Protein AF-A0A8H4AYE0-F1 (afdb_monomer_lite)

Organism: Gigaspora margarita (NCBI:txid4874)

Radius of gyration: 11.64 Å; chains: 1; bounding box: 25×24×33 Å

InterPro domains:
  IPR006597 Sel1-like repeat [PF08238] (5-39)
  IPR006597 Sel1-like repeat [PF08238] (43-74)
  IPR006597 Sel1-like repeat [SM00671] (4-39)
  IPR006597 Sel1-like repeat [SM00671] (40-75)
  IPR011990 Tetratricopeptide-like helical domain superfamily [G3DSA:1.25.40.10] (1-76)
  IPR052945 Mitotic Progression Regulator [PTHR43628] (3-75)

Structure (mmCIF, N/CA/C/O backbone):
data_AF-A0A8H4AYE0-F1
#
_entry.id   AF-A0A8H4AYE0-F1
#
loop_
_atom_site.group_PDB
_atom_site.id
_atom_site.type_symbol
_atom_site.label_atom_id
_atom_site.label_alt_id
_atom_site.label_comp_id
_atom_site.label_asym_id
_atom_site.label_entity_id
_atom_site.label_seq_id
_atom_site.pdbx_PDB_ins_code
_atom_site.Cartn_x
_atom_site.Cartn_y
_atom_site.Cartn_z
_atom_site.occupancy
_atom_site.B_iso_or_equiv
_atom_site.auth_seq_id
_atom_site.auth_comp_id
_atom_site.auth_asym_id
_atom_site.auth_atom_id
_atom_site.pdbx_PDB_model_num
ATOM 1 N N . MET A 1 1 ? 15.362 -10.080 -3.741 1.00 49.88 1 MET A N 1
ATOM 2 C CA . MET A 1 1 ? 14.076 -10.447 -4.379 1.00 49.88 1 MET A CA 1
ATOM 3 C C . MET A 1 1 ? 13.067 -11.103 -3.425 1.00 49.88 1 MET A C 1
ATOM 5 O O . MET A 1 1 ? 11.891 -11.054 -3.738 1.00 49.88 1 MET A O 1
ATOM 9 N N . GLY A 1 2 ? 13.457 -11.666 -2.267 1.00 57.81 2 GLY A N 1
ATOM 10 C CA . GLY A 1 2 ? 12.509 -12.335 -1.350 1.00 57.81 2 GLY A CA 1
ATOM 11 C C . GLY A 1 2 ? 11.771 -11.456 -0.324 1.00 57.81 2 GLY A C 1
ATOM 12 O O . GLY A 1 2 ? 10.847 -11.948 0.309 1.00 57.81 2 GLY A O 1
ATOM 13 N N . ASP A 1 3 ? 12.151 -10.186 -0.143 1.00 76.56 3 ASP A N 1
ATOM 14 C CA . ASP A 1 3 ? 11.646 -9.365 0.975 1.00 76.56 3 ASP A CA 1
ATOM 15 C C . ASP A 1 3 ? 10.311 -8.663 0.647 1.00 76.56 3 ASP A C 1
ATOM 17 O O . ASP A 1 3 ? 9.346 -8.738 1.402 1.00 76.56 3 ASP A O 1
ATOM 21 N N . ALA A 1 4 ? 10.188 -8.070 -0.545 1.00 80.44 4 ALA A N 1
ATOM 22 C CA . ALA A 1 4 ? 9.030 -7.240 -0.882 1.00 80.44 4 ALA A CA 1
ATOM 23 C C . ALA A 1 4 ? 7.705 -8.025 -0.993 1.00 80.44 4 ALA A C 1
ATOM 25 O O . ALA A 1 4 ? 6.678 -7.587 -0.481 1.00 80.44 4 ALA A O 1
ATOM 26 N N . ALA A 1 5 ? 7.722 -9.230 -1.575 1.00 79.75 5 ALA A N 1
ATOM 27 C CA . ALA A 1 5 ? 6.524 -10.074 -1.644 1.00 79.75 5 ALA A CA 1
ATOM 28 C C . ALA A 1 5 ? 6.057 -10.538 -0.250 1.00 79.75 5 ALA A C 1
ATOM 30 O O . ALA A 1 5 ? 4.857 -10.593 0.020 1.00 79.75 5 ALA A O 1
ATOM 31 N N . ALA A 1 6 ? 6.997 -10.824 0.657 1.00 84.19 6 ALA A N 1
ATOM 32 C CA . ALA A 1 6 ? 6.684 -11.171 2.041 1.00 84.19 6 ALA A CA 1
ATOM 33 C C . ALA A 1 6 ? 6.107 -9.967 2.809 1.00 84.19 6 ALA A C 1
ATOM 35 O O . ALA A 1 6 ? 5.147 -10.118 3.565 1.00 84.19 6 ALA A O 1
ATOM 36 N N . ILE A 1 7 ? 6.636 -8.764 2.562 1.00 85.88 7 ILE A N 1
ATOM 37 C CA . ILE A 1 7 ? 6.126 -7.501 3.110 1.00 85.88 7 ILE A CA 1
ATOM 38 C C . ILE A 1 7 ? 4.688 -7.238 2.637 1.00 85.88 7 ILE A C 1
ATOM 40 O O . ILE A 1 7 ? 3.839 -6.914 3.467 1.00 85.88 7 ILE A O 1
ATOM 44 N N . SER A 1 8 ? 4.370 -7.452 1.354 1.00 86.00 8 SER A N 1
ATOM 45 C CA . SER A 1 8 ? 2.980 -7.374 0.870 1.00 86.00 8 SER A CA 1
ATOM 46 C C . SER A 1 8 ? 2.074 -8.397 1.569 1.00 86.00 8 SER A C 1
ATOM 48 O O . SER A 1 8 ? 0.945 -8.079 1.932 1.00 86.00 8 SER A O 1
ATOM 50 N N . GLY A 1 9 ? 2.576 -9.608 1.833 1.00 88.69 9 GLY A N 1
ATOM 51 C CA . GLY A 1 9 ? 1.850 -10.626 2.599 1.00 88.69 9 GLY A CA 1
ATOM 52 C C . GLY A 1 9 ? 1.504 -10.186 4.027 1.00 88.69 9 GLY A C 1
ATOM 53 O O . GLY A 1 9 ? 0.396 -10.441 4.495 1.00 88.69 9 GLY A O 1
ATOM 54 N N . LEU A 1 10 ? 2.401 -9.462 4.705 1.00 91.50 10 LEU A N 1
ATOM 55 C CA . LEU A 1 10 ? 2.105 -8.872 6.017 1.00 91.50 10 LEU A CA 1
ATOM 56 C C . LEU A 1 10 ? 0.996 -7.820 5.926 1.00 91.50 10 LEU A C 1
ATOM 58 O O . LEU A 1 10 ? 0.089 -7.824 6.760 1.00 91.50 10 LEU A O 1
ATOM 62 N N . GLY A 1 11 ? 1.030 -6.973 4.894 1.00 93.69 11 GLY A N 1
ATOM 63 C CA . GLY A 1 11 ? -0.046 -6.020 4.624 1.00 93.69 11 GLY A CA 1
ATOM 64 C C . GLY A 1 11 ? -1.399 -6.716 4.457 1.00 93.69 11 GLY A C 1
ATOM 65 O O . GLY A 1 11 ? -2.387 -6.320 5.077 1.00 93.69 11 GLY A O 1
ATOM 66 N N . PHE A 1 12 ? -1.422 -7.835 3.729 1.00 93.94 12 PHE A N 1
ATOM 67 C CA . PHE A 1 12 ? -2.625 -8.645 3.537 1.00 93.94 12 PHE A CA 1
ATOM 68 C C . PHE A 1 12 ? -3.157 -9.250 4.841 1.00 93.94 12 PHE A C 1
ATOM 70 O O . PHE A 1 12 ? -4.373 -9.254 5.069 1.00 93.94 12 PHE A O 1
ATOM 77 N N . CYS A 1 13 ? -2.269 -9.718 5.720 1.00 95.56 13 CYS A N 1
ATOM 78 C CA . CYS A 1 13 ? -2.657 -10.217 7.036 1.00 95.56 13 CYS A CA 1
ATOM 79 C C . CYS A 1 13 ? -3.309 -9.122 7.887 1.00 95.56 13 CYS A C 1
ATOM 81 O O . CYS A 1 13 ? -4.365 -9.374 8.461 1.00 95.56 13 CYS A O 1
ATOM 83 N N . TYR A 1 14 ? -2.752 -7.907 7.917 1.00 96.69 14 TYR A N 1
ATOM 84 C CA . TYR A 1 14 ? -3.358 -6.775 8.630 1.00 96.69 14 TYR A CA 1
ATOM 85 C C . TYR A 1 14 ? -4.674 -6.312 7.995 1.00 96.69 14 TYR A C 1
ATOM 87 O O . TYR A 1 14 ? -5.623 -6.007 8.712 1.00 96.69 14 TYR A O 1
ATOM 95 N N . GLN A 1 15 ? -4.791 -6.333 6.667 1.00 94.88 15 GLN A N 1
ATOM 96 C CA . GLN A 1 15 ? -6.033 -5.976 5.977 1.00 94.88 15 GLN A CA 1
ATOM 97 C C . GLN A 1 15 ? -7.186 -6.935 6.321 1.00 94.88 15 GLN A C 1
ATOM 99 O O . GLN A 1 15 ? -8.335 -6.502 6.449 1.00 94.88 15 GLN A O 1
ATOM 104 N N . ASN A 1 16 ? -6.893 -8.232 6.451 1.00 94.06 16 ASN A N 1
ATOM 105 C CA . ASN A 1 16 ? -7.900 -9.280 6.648 1.00 94.06 16 ASN A CA 1
ATOM 106 C C . ASN A 1 16 ? -8.002 -9.788 8.095 1.00 94.06 16 ASN A C 1
ATOM 108 O O . ASN A 1 16 ? -8.923 -10.539 8.402 1.00 94.06 16 ASN A O 1
ATOM 112 N N . GLY A 1 17 ? -7.094 -9.382 8.982 1.00 94.50 17 GLY A N 1
ATOM 113 C CA . GLY A 1 17 ? -7.023 -9.879 10.357 1.00 94.50 17 GLY A CA 1
ATOM 114 C C . GLY A 1 17 ? -6.562 -11.340 10.461 1.00 94.50 17 GLY A C 1
ATOM 115 O O . GLY A 1 17 ? -7.074 -12.103 11.278 1.00 94.50 17 GLY A O 1
AT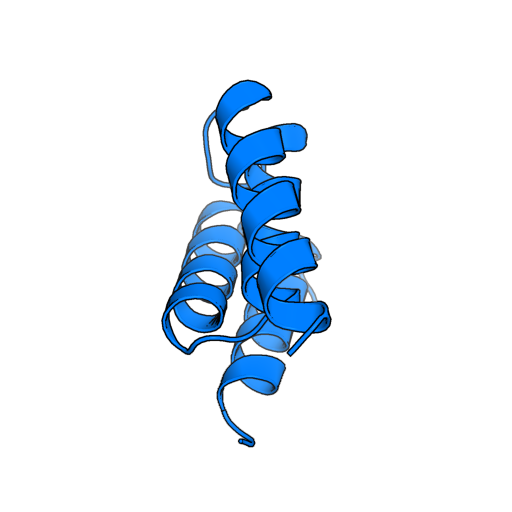OM 116 N N . ILE A 1 18 ? -5.635 -11.776 9.600 1.00 94.81 18 ILE A N 1
ATOM 117 C CA . ILE A 1 18 ? -5.140 -13.163 9.591 1.00 94.81 18 ILE A CA 1
ATOM 118 C C . ILE A 1 18 ? -3.982 -13.287 10.579 1.00 94.81 18 ILE A C 1
ATOM 120 O O . ILE A 1 18 ? -2.875 -12.825 10.313 1.00 94.81 18 ILE A O 1
ATOM 124 N N . GLY A 1 19 ? -4.239 -13.907 11.732 1.00 93.50 19 GLY A N 1
ATOM 125 C CA . GLY A 1 19 ? -3.235 -14.088 12.790 1.00 93.50 19 GLY A CA 1
ATOM 126 C C . GLY A 1 19 ? -2.829 -12.797 13.516 1.00 93.50 19 GLY A C 1
ATOM 127 O O . GLY A 1 19 ? -2.013 -12.850 14.431 1.00 93.50 19 GLY A O 1
ATOM 128 N N . VAL A 1 20 ? -3.409 -11.657 13.133 1.00 94.56 20 VAL A N 1
ATOM 129 C CA . VAL A 1 20 ? -3.246 -10.329 13.740 1.00 94.56 20 VAL A CA 1
ATOM 130 C C . VAL A 1 20 ? -4.602 -9.627 13.791 1.00 94.56 20 VAL A C 1
ATOM 132 O O . VAL A 1 20 ? -5.524 -10.007 13.072 1.00 94.56 20 VAL A O 1
ATOM 135 N N . GLU A 1 21 ? -4.738 -8.600 14.626 1.00 95.38 21 GLU A N 1
ATOM 136 C CA . GLU A 1 21 ? -5.920 -7.737 14.587 1.00 95.38 21 GLU A CA 1
ATOM 137 C C . GLU A 1 21 ? -5.983 -6.981 13.254 1.00 95.38 21 GLU A C 1
ATOM 139 O O . GLU A 1 21 ? -4.957 -6.564 12.708 1.00 95.38 21 GLU A O 1
ATOM 144 N N . LYS A 1 22 ? -7.197 -6.830 12.717 1.00 95.31 22 LYS A N 1
ATOM 145 C CA . LYS A 1 22 ? -7.415 -6.109 11.468 1.00 95.31 22 LYS A CA 1
ATOM 146 C C . LYS A 1 22 ? -7.050 -4.635 11.646 1.00 95.31 22 LYS A C 1
ATOM 148 O O . LYS A 1 22 ? -7.664 -3.939 12.446 1.00 95.31 22 LYS A O 1
ATOM 153 N N . ASP A 1 23 ? -6.110 -4.161 10.841 1.00 97.19 23 ASP A N 1
ATOM 154 C CA . ASP A 1 23 ? -5.586 -2.799 10.893 1.00 97.19 23 ASP A CA 1
ATOM 155 C C . ASP A 1 23 ? -5.296 -2.310 9.469 1.00 97.19 23 ASP A C 1
ATOM 157 O O . ASP A 1 23 ? -4.319 -2.700 8.827 1.00 97.19 23 ASP A O 1
ATOM 161 N N . GLY A 1 24 ? -6.184 -1.461 8.949 1.00 95.38 24 GLY A N 1
ATOM 162 C CA . GLY A 1 24 ? -6.034 -0.913 7.604 1.00 95.38 24 GLY A CA 1
ATOM 163 C C . GLY A 1 24 ? -4.810 -0.008 7.471 1.00 95.38 24 GLY A C 1
ATOM 164 O O . GLY A 1 24 ? -4.174 -0.014 6.421 1.00 95.38 24 GLY A O 1
ATOM 165 N N . GLN A 1 25 ? -4.461 0.741 8.522 1.00 96.69 25 GLN A N 1
ATOM 166 C CA . GLN A 1 25 ? -3.341 1.681 8.493 1.00 96.69 25 GLN A CA 1
ATOM 167 C C . GLN A 1 25 ? -2.016 0.925 8.406 1.00 96.69 25 GLN A C 1
ATOM 169 O O . GLN A 1 25 ? -1.202 1.208 7.528 1.00 96.69 25 GLN A O 1
ATOM 174 N N . LYS A 1 26 ? -1.837 -0.114 9.228 1.00 95.88 26 LYS A N 1
ATOM 175 C CA . LYS A 1 26 ? -0.670 -0.997 9.100 1.00 95.88 26 LYS A CA 1
ATOM 176 C C . LYS A 1 26 ? -0.636 -1.704 7.755 1.00 95.88 26 L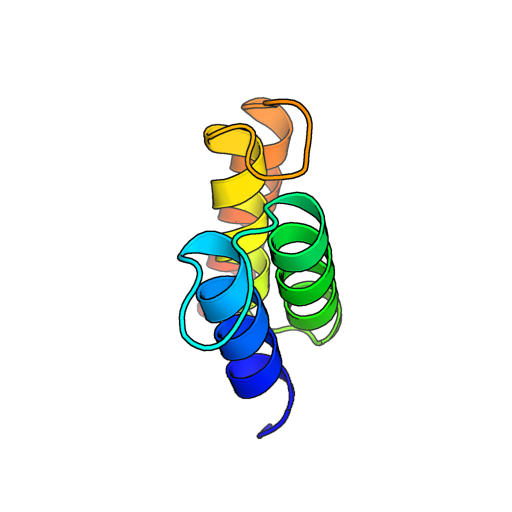YS A C 1
ATOM 178 O O . LYS A 1 26 ? 0.434 -1.804 7.162 1.00 95.88 26 LYS A O 1
ATOM 183 N N . ALA A 1 27 ? -1.780 -2.176 7.252 1.00 96.69 27 ALA A N 1
ATOM 184 C CA . ALA A 1 27 ? -1.834 -2.793 5.929 1.00 96.69 27 ALA A CA 1
ATOM 185 C C . ALA A 1 27 ? -1.269 -1.855 4.850 1.00 96.69 27 ALA A C 1
ATOM 187 O O . ALA A 1 27 ? -0.377 -2.250 4.098 1.00 96.69 27 ALA A O 1
ATOM 188 N N . PHE A 1 28 ? -1.720 -0.598 4.850 1.00 97.19 28 PHE A N 1
ATOM 189 C CA . PHE A 1 28 ? -1.230 0.444 3.954 1.00 97.19 28 PHE A CA 1
ATOM 190 C C . PHE A 1 28 ? 0.280 0.687 4.099 1.00 97.19 28 PHE A C 1
ATOM 192 O O . PHE A 1 28 ? 0.992 0.710 3.097 1.00 97.19 28 PHE A O 1
ATOM 199 N N . GLU A 1 29 ? 0.799 0.792 5.325 1.00 96.69 29 GLU A N 1
ATOM 200 C CA . GLU A 1 29 ? 2.235 0.987 5.579 1.00 96.69 29 GLU A CA 1
ATOM 201 C C . GLU A 1 29 ? 3.098 -0.148 5.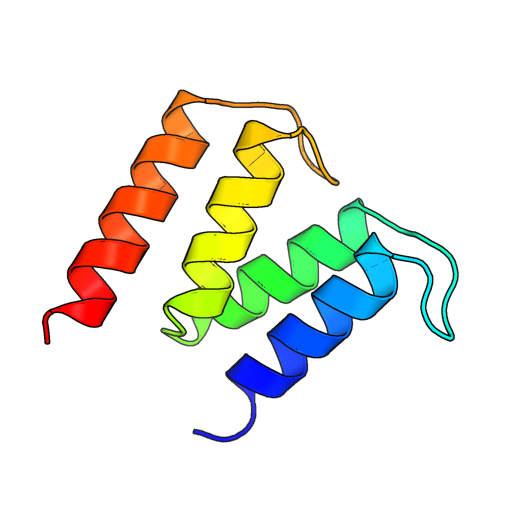003 1.00 96.69 29 GLU A C 1
ATOM 203 O O . GLU A 1 29 ? 4.137 0.106 4.385 1.00 96.69 29 GLU A O 1
ATOM 208 N N . TYR A 1 30 ? 2.670 -1.405 5.160 1.00 96.06 30 TYR A N 1
ATOM 209 C CA . TYR A 1 30 ? 3.381 -2.550 4.586 1.00 96.06 30 TYR A CA 1
ATOM 210 C C . TYR A 1 30 ? 3.312 -2.558 3.055 1.00 96.06 30 TYR A C 1
ATOM 212 O O . TYR A 1 30 ? 4.338 -2.772 2.406 1.00 96.06 30 TYR A O 1
ATOM 220 N N . TYR A 1 31 ? 2.154 -2.268 2.457 1.00 96.19 31 TYR A N 1
ATOM 221 C CA . TYR A 1 31 ? 2.045 -2.157 0.999 1.00 96.19 31 TYR A CA 1
ATOM 222 C C . TYR A 1 31 ? 2.925 -1.038 0.440 1.00 96.19 31 TYR A C 1
ATOM 224 O O . TYR A 1 31 ? 3.662 -1.272 -0.517 1.00 96.19 31 TYR A O 1
ATOM 232 N N . GLN A 1 32 ? 2.953 0.129 1.089 1.00 95.56 32 GLN A N 1
ATOM 233 C CA . GLN A 1 32 ? 3.822 1.239 0.699 1.00 95.56 32 GLN A CA 1
ATOM 234 C C . GLN A 1 32 ? 5.302 0.864 0.816 1.00 95.56 32 GLN A C 1
ATOM 236 O O . GLN A 1 32 ? 6.098 1.171 -0.070 1.00 95.56 32 GLN A O 1
ATOM 241 N N . LYS A 1 33 ? 5.685 0.153 1.882 1.00 94.81 33 LYS A N 1
ATOM 242 C CA . LYS A 1 33 ? 7.054 -0.348 2.038 1.00 94.81 33 LYS A CA 1
ATOM 243 C C . LYS A 1 33 ? 7.437 -1.308 0.908 1.00 94.81 33 LYS A C 1
ATOM 245 O O . LYS A 1 33 ? 8.562 -1.234 0.423 1.00 94.81 33 LYS A O 1
ATOM 250 N N . SER A 1 34 ? 6.521 -2.178 0.486 1.00 92.56 34 SER A N 1
ATOM 251 C CA . SER A 1 34 ? 6.732 -3.087 -0.644 1.00 92.56 34 SER A CA 1
ATOM 252 C C . SER A 1 34 ? 6.858 -2.333 -1.974 1.00 92.56 34 SER A C 1
ATOM 254 O O . SER A 1 34 ? 7.806 -2.574 -2.723 1.00 92.56 34 SER A O 1
ATOM 256 N N . ALA A 1 35 ? 5.982 -1.354 -2.224 1.00 92.88 35 ALA A N 1
ATOM 257 C CA . ALA A 1 35 ? 6.052 -0.471 -3.392 1.00 92.88 35 ALA A CA 1
ATOM 258 C C . ALA A 1 35 ? 7.413 0.246 -3.478 1.00 92.88 35 ALA A C 1
ATOM 260 O O . ALA A 1 35 ? 8.085 0.200 -4.505 1.00 92.88 35 ALA A O 1
ATOM 261 N N . ASN A 1 36 ? 7.895 0.793 -2.355 1.00 91.69 36 ASN A N 1
ATOM 262 C CA . ASN A 1 36 ? 9.194 1.473 -2.266 1.00 91.69 36 ASN A CA 1
ATOM 263 C C . ASN A 1 36 ? 10.399 0.548 -2.528 1.00 91.69 36 ASN A C 1
ATOM 265 O O . ASN A 1 36 ? 11.499 1.029 -2.791 1.00 91.69 36 ASN A O 1
ATOM 269 N N . MET A 1 37 ? 10.218 -0.774 -2.453 1.00 90.56 37 MET A N 1
ATOM 270 C CA . MET A 1 37 ? 11.232 -1.764 -2.837 1.00 90.56 37 MET A CA 1
ATOM 271 C C . MET A 1 37 ? 11.178 -2.127 -4.332 1.00 90.56 37 MET A C 1
ATOM 273 O O . MET A 1 37 ? 11.849 -3.073 -4.749 1.00 90.56 37 MET A O 1
ATOM 277 N N . GLY A 1 38 ? 10.386 -1.408 -5.132 1.00 88.31 38 GLY A N 1
ATOM 278 C CA . GLY A 1 38 ? 10.205 -1.659 -6.562 1.00 88.31 38 GLY A CA 1
ATOM 279 C C . GLY A 1 38 ? 9.350 -2.891 -6.854 1.00 88.31 38 GLY A C 1
ATOM 280 O O . GLY A 1 38 ? 9.536 -3.547 -7.876 1.00 88.31 38 GLY A O 1
ATOM 281 N N . ASN A 1 39 ? 8.459 -3.272 -5.935 1.00 89.12 39 ASN A N 1
ATOM 282 C CA . ASN A 1 39 ? 7.574 -4.411 -6.133 1.00 89.12 39 ASN A CA 1
ATOM 283 C C . ASN A 1 39 ? 6.244 -3.961 -6.739 1.00 89.12 39 ASN A C 1
ATOM 285 O O . ASN A 1 39 ? 5.442 -3.317 -6.067 1.00 89.12 39 ASN A O 1
ATOM 289 N N . SER A 1 40 ? 5.993 -4.373 -7.982 1.00 91.44 40 SER A N 1
ATOM 290 C CA . SER A 1 40 ? 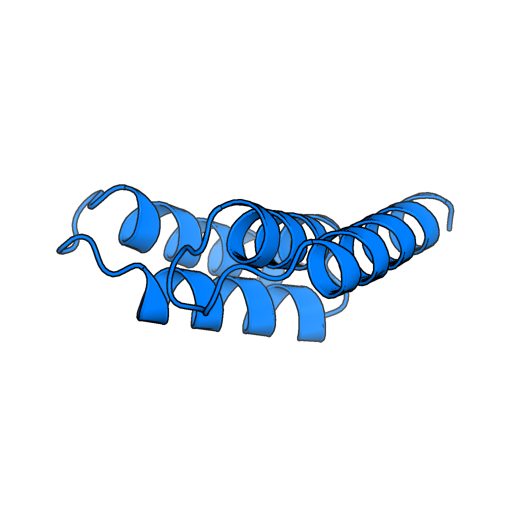4.775 -4.025 -8.721 1.00 91.44 40 SER A CA 1
ATOM 291 C C . SER A 1 40 ? 3.488 -4.433 -7.997 1.00 91.44 40 SER A C 1
ATOM 293 O O . SER A 1 40 ? 2.504 -3.695 -8.046 1.00 91.44 40 SER A O 1
ATOM 295 N N . GLU A 1 41 ? 3.492 -5.560 -7.277 1.00 90.62 41 GLU A N 1
ATOM 296 C CA . GLU A 1 41 ? 2.346 -6.013 -6.480 1.00 90.62 41 GLU A CA 1
ATOM 297 C C . GLU A 1 41 ? 2.108 -5.114 -5.257 1.00 90.62 41 GLU A C 1
ATOM 299 O O . GLU A 1 41 ? 0.969 -4.751 -4.975 1.00 90.62 41 GLU A O 1
ATOM 304 N N . GLY A 1 42 ? 3.170 -4.693 -4.565 1.00 93.81 42 GLY A N 1
ATOM 305 C CA . GLY A 1 42 ? 3.104 -3.687 -3.504 1.00 93.81 42 GLY A CA 1
ATOM 306 C C . GLY A 1 42 ? 2.512 -2.370 -4.004 1.00 93.81 42 GLY A C 1
ATOM 307 O O . GLY A 1 42 ? 1.555 -1.868 -3.417 1.00 93.81 42 GLY A O 1
ATOM 308 N N . THR A 1 43 ? 3.008 -1.864 -5.137 1.00 95.25 43 THR A N 1
ATOM 309 C CA . THR A 1 43 ? 2.495 -0.648 -5.791 1.00 95.25 43 THR A CA 1
ATOM 310 C C . THR A 1 43 ? 1.014 -0.790 -6.158 1.00 95.25 43 THR A C 1
ATOM 312 O O . THR A 1 43 ? 0.210 0.097 -5.868 1.00 95.25 43 THR A O 1
ATOM 315 N N . ARG A 1 44 ? 0.605 -1.949 -6.695 1.00 95.38 44 ARG A N 1
ATOM 316 C CA . ARG A 1 44 ? -0.805 -2.253 -6.987 1.00 95.38 44 ARG A CA 1
ATOM 317 C C . ARG A 1 44 ? -1.674 -2.215 -5.729 1.00 95.38 44 ARG A C 1
ATOM 319 O O . ARG A 1 44 ? -2.775 -1.669 -5.761 1.00 95.38 44 ARG A O 1
ATOM 326 N N . MET A 1 45 ? -1.200 -2.793 -4.625 1.00 96.62 45 MET A N 1
ATOM 327 C CA . MET A 1 45 ? -1.943 -2.807 -3.361 1.00 96.62 45 MET A CA 1
ATOM 328 C C . MET A 1 45 ? -2.077 -1.410 -2.739 1.00 96.62 45 MET A C 1
ATOM 330 O O . MET A 1 45 ? -3.110 -1.115 -2.143 1.00 96.62 45 MET A O 1
ATOM 334 N N . VAL A 1 46 ? -1.101 -0.516 -2.934 1.00 97.31 46 VAL A N 1
ATOM 335 C CA . VAL A 1 46 ? -1.232 0.900 -2.541 1.00 97.31 46 VAL A CA 1
ATOM 336 C C . VAL A 1 46 ? -2.351 1.584 -3.330 1.00 97.31 46 VAL A C 1
ATOM 338 O O . VAL A 1 46 ? -3.214 2.230 -2.730 1.00 97.31 46 VAL A O 1
ATOM 341 N N . GLY A 1 47 ? -2.407 1.378 -4.651 1.00 97.56 47 GLY A N 1
ATOM 342 C CA . GLY A 1 47 ? -3.516 1.869 -5.476 1.00 97.56 47 GLY A CA 1
ATOM 343 C C . GLY A 1 47 ? -4.874 1.337 -5.001 1.00 97.56 47 GLY A C 1
ATOM 344 O O . GLY A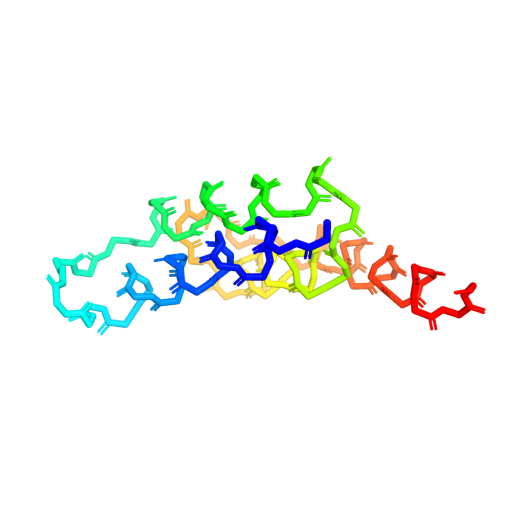 1 47 ? -5.835 2.094 -4.853 1.00 97.56 47 GLY A O 1
ATOM 345 N N . PHE A 1 48 ? -4.932 0.053 -4.642 1.00 97.25 48 PHE A N 1
ATOM 346 C CA . PHE A 1 48 ? -6.128 -0.573 -4.077 1.00 97.25 48 PHE A CA 1
ATOM 347 C C . PHE A 1 48 ? -6.560 0.047 -2.740 1.00 97.25 48 PHE A C 1
ATOM 349 O O . PHE A 1 48 ? -7.760 0.253 -2.519 1.00 97.25 48 PHE A O 1
ATOM 356 N N . CYS A 1 49 ? -5.611 0.385 -1.864 1.00 97.88 49 CYS A N 1
ATOM 357 C CA . CYS A 1 49 ? -5.890 1.086 -0.613 1.00 97.88 49 CYS A CA 1
ATOM 358 C C . CYS A 1 49 ? -6.508 2.466 -0.850 1.00 97.88 49 CYS A C 1
ATOM 360 O O . CYS A 1 49 ? -7.529 2.769 -0.234 1.00 97.88 49 CYS A O 1
ATOM 362 N N . TYR A 1 50 ? -5.953 3.264 -1.765 1.00 98.44 50 TYR A N 1
ATOM 363 C CA . TYR A 1 50 ? -6.510 4.571 -2.123 1.00 98.44 50 TYR A CA 1
ATOM 364 C C . TYR A 1 50 ? -7.889 4.465 -2.778 1.00 98.44 50 TYR A C 1
ATOM 366 O O . TYR A 1 50 ? -8.769 5.268 -2.483 1.00 98.44 50 TYR A O 1
ATOM 374 N N . GLN A 1 51 ? -8.132 3.444 -3.600 1.00 98.00 51 GLN A N 1
ATOM 375 C CA . GLN A 1 51 ? -9.442 3.227 -4.217 1.00 98.00 51 GLN A CA 1
ATOM 376 C C . GLN A 1 51 ? -10.533 2.890 -3.186 1.00 98.00 51 GLN A C 1
ATOM 378 O O . GLN A 1 51 ? -11.685 3.296 -3.347 1.00 98.00 51 GLN A O 1
ATOM 383 N N . ASN A 1 52 ? -10.193 2.130 -2.141 1.00 96.62 52 ASN A N 1
ATOM 384 C CA . ASN A 1 52 ? -11.161 1.601 -1.171 1.00 96.62 52 ASN A CA 1
ATOM 385 C C . ASN A 1 52 ? -11.137 2.314 0.190 1.00 96.62 52 ASN A C 1
ATOM 387 O O . ASN A 1 52 ? -11.955 1.996 1.050 1.00 96.62 52 ASN A O 1
ATOM 391 N N . GLY A 1 53 ? -10.218 3.258 0.402 1.00 96.62 53 GLY A N 1
ATOM 392 C CA . GLY A 1 53 ? -10.030 3.933 1.686 1.00 96.62 53 GLY A CA 1
ATOM 393 C C . GLY A 1 53 ? -9.510 3.006 2.795 1.00 96.62 53 GLY A C 1
ATOM 394 O O . GLY A 1 53 ? -9.963 3.078 3.937 1.00 96.62 53 GLY A O 1
ATOM 395 N N . ILE A 1 54 ? -8.607 2.073 2.472 1.00 95.94 54 ILE A N 1
ATOM 396 C CA . ILE A 1 54 ? -8.060 1.114 3.449 1.00 95.94 54 ILE A CA 1
ATOM 397 C C . ILE A 1 54 ? -6.823 1.720 4.104 1.00 95.94 54 ILE A C 1
ATOM 399 O O . ILE A 1 54 ? -5.758 1.762 3.493 1.00 95.94 54 ILE A O 1
ATOM 403 N N . GLY A 1 55 ? -6.968 2.177 5.350 1.00 94.75 55 GLY A N 1
ATOM 404 C CA . GLY A 1 55 ? -5.862 2.764 6.121 1.00 94.75 55 GLY A CA 1
ATOM 405 C C . GLY A 1 55 ? -5.424 4.154 5.677 1.00 94.75 55 GLY A C 1
ATOM 406 O O . GLY A 1 55 ? -4.527 4.733 6.280 1.00 94.75 55 GLY A O 1
ATOM 407 N N . VAL A 1 56 ? -6.062 4.682 4.638 1.00 97.38 56 VAL A N 1
ATOM 408 C CA . VAL A 1 56 ? -5.815 5.989 4.044 1.00 97.38 56 VAL A CA 1
ATOM 409 C C . VAL A 1 56 ? -7.147 6.561 3.572 1.00 97.38 56 VAL A C 1
ATOM 411 O O . VAL A 1 56 ? -8.100 5.814 3.341 1.00 97.38 56 VAL A O 1
ATOM 414 N N . GLU A 1 57 ? -7.238 7.883 3.449 1.00 97.69 57 GLU A N 1
ATOM 415 C CA . GLU A 1 57 ? -8.397 8.516 2.825 1.00 97.69 57 GLU A CA 1
ATOM 416 C C . GLU A 1 57 ? -8.544 8.045 1.373 1.00 97.69 57 GLU A C 1
ATOM 418 O O . GLU A 1 57 ? -7.556 7.889 0.649 1.00 97.69 57 GLU A O 1
ATOM 423 N N . LYS A 1 58 ? -9.790 7.792 0.964 1.00 97.75 58 LYS A N 1
ATOM 424 C CA . LYS A 1 58 ? -10.092 7.372 -0.399 1.00 97.75 58 LYS A CA 1
ATOM 425 C C . LYS A 1 58 ? -9.704 8.484 -1.380 1.00 97.75 58 LYS A C 1
ATOM 427 O O . LYS A 1 58 ? -10.189 9.603 -1.261 1.00 97.75 58 LYS A O 1
ATOM 432 N N . ASP A 1 59 ? -8.902 8.141 -2.381 1.00 98.25 59 ASP A N 1
ATOM 433 C CA . ASP A 1 59 ? -8.428 9.057 -3.418 1.00 98.25 59 ASP A CA 1
ATOM 434 C C . ASP A 1 59 ? -8.308 8.304 -4.752 1.00 98.25 59 ASP A C 1
ATOM 436 O O . ASP A 1 59 ? -7.377 7.533 -4.985 1.00 98.25 59 ASP A O 1
ATOM 440 N N . GLU A 1 60 ? -9.291 8.485 -5.634 1.00 96.56 60 GLU A N 1
ATOM 441 C CA . GLU A 1 60 ? -9.334 7.776 -6.919 1.00 96.56 60 GLU A CA 1
ATOM 442 C C . GLU A 1 60 ? -8.246 8.252 -7.889 1.00 96.56 60 GLU A C 1
ATOM 444 O O . GLU A 1 60 ? -7.787 7.464 -8.718 1.00 96.56 60 GLU A O 1
ATOM 449 N N . GLN A 1 61 ? -7.796 9.506 -7.764 1.00 97.62 61 GLN A N 1
ATOM 450 C CA . GLN A 1 61 ? -6.721 10.032 -8.597 1.00 97.62 61 GLN A CA 1
ATOM 451 C C . GLN A 1 61 ? -5.397 9.363 -8.222 1.00 97.62 61 GLN A C 1
ATOM 453 O O . GLN A 1 61 ? -4.721 8.815 -9.092 1.00 97.62 61 GLN A O 1
ATOM 458 N N . LYS A 1 62 ? -5.066 9.313 -6.927 1.00 97.00 62 LYS A N 1
ATOM 459 C CA . LYS A 1 62 ? -3.875 8.587 -6.467 1.00 97.00 62 LYS A CA 1
ATOM 460 C C . LYS A 1 62 ? -3.951 7.103 -6.785 1.00 97.00 62 LYS A C 1
ATOM 462 O O . LYS A 1 62 ? -2.951 6.518 -7.185 1.00 97.00 62 LYS A O 1
ATOM 467 N N . ALA A 1 63 ? -5.125 6.485 -6.645 1.00 97.88 63 ALA A N 1
ATOM 468 C CA . ALA A 1 63 ? -5.299 5.086 -7.020 1.00 97.88 63 ALA A CA 1
ATOM 469 C C . ALA A 1 63 ? -4.909 4.840 -8.486 1.00 97.88 63 ALA A C 1
ATOM 471 O O . ALA A 1 63 ? -4.163 3.905 -8.770 1.00 97.88 63 ALA A O 1
ATOM 472 N N . PHE A 1 64 ? -5.364 5.704 -9.400 1.00 97.12 64 PHE A N 1
ATOM 473 C CA . PHE A 1 64 ? -4.999 5.636 -10.813 1.00 97.12 64 PHE A CA 1
ATOM 474 C C . PHE A 1 64 ? -3.490 5.806 -11.038 1.00 97.12 64 PHE A C 1
ATOM 476 O O . PHE A 1 64 ? -2.900 5.006 -11.762 1.00 97.12 64 PHE A O 1
ATOM 483 N N . GLU A 1 65 ? -2.861 6.791 -10.391 1.00 97.31 65 GLU A N 1
ATOM 484 C CA . GLU A 1 65 ? -1.414 7.038 -10.492 1.00 97.31 65 GLU A CA 1
ATOM 485 C C . GLU A 1 65 ? -0.596 5.798 -10.085 1.00 97.31 65 GLU A C 1
ATOM 487 O O . GLU A 1 65 ? 0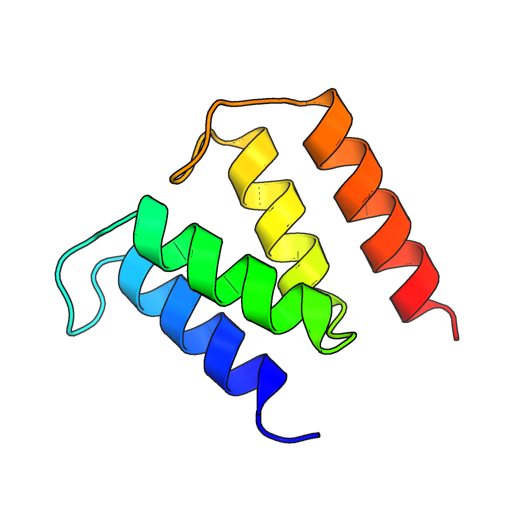.259 5.344 -10.846 1.00 97.31 65 GLU A O 1
ATOM 492 N N . TYR A 1 66 ? -0.923 5.176 -8.947 1.00 97.06 66 TYR A N 1
ATOM 493 C CA . TYR A 1 66 ? -0.250 3.957 -8.483 1.00 97.06 66 TYR A CA 1
ATOM 494 C C . TYR A 1 66 ? -0.526 2.732 -9.370 1.00 97.06 66 TYR A C 1
ATOM 496 O O . TYR A 1 66 ? 0.348 1.881 -9.546 1.00 97.06 66 TYR A O 1
ATOM 504 N N . TYR A 1 67 ? -1.724 2.611 -9.951 1.00 96.19 67 TYR A N 1
ATOM 505 C CA . TYR A 1 67 ? -2.002 1.536 -10.908 1.00 96.19 67 TYR A CA 1
ATOM 506 C C . TYR A 1 67 ? -1.225 1.703 -12.212 1.00 96.19 67 TYR A C 1
ATOM 508 O O . TYR A 1 67 ? -0.726 0.708 -12.738 1.00 96.19 67 TYR A O 1
ATOM 516 N N . GLN A 1 68 ? -1.092 2.934 -12.708 1.00 95.50 68 GLN A N 1
ATOM 517 C CA . GLN A 1 68 ? -0.278 3.223 -13.884 1.00 95.50 68 GLN A CA 1
ATOM 518 C C . GLN A 1 68 ? 1.193 2.886 -13.618 1.00 95.50 68 GLN A C 1
ATOM 520 O O . GLN A 1 68 ? 1.802 2.159 -14.397 1.00 95.50 68 GLN A O 1
ATOM 525 N N . GLU A 1 69 ? 1.732 3.314 -12.474 1.00 94.31 69 GLU A N 1
ATOM 526 C CA . GLU A 1 69 ? 3.104 2.996 -12.068 1.00 94.31 69 GLU A CA 1
ATOM 527 C C . GLU A 1 69 ? 3.336 1.477 -11.964 1.00 94.31 69 GLU A C 1
ATOM 529 O O . GLU A 1 69 ? 4.327 0.952 -12.470 1.00 94.31 69 GLU A O 1
ATOM 534 N N . SER A 1 70 ? 2.396 0.742 -11.357 1.00 92.88 70 SER A N 1
ATOM 535 C CA . SER A 1 70 ? 2.460 -0.722 -11.264 1.00 92.88 70 SER A CA 1
ATOM 536 C C . SER A 1 70 ? 2.468 -1.396 -12.644 1.00 92.88 70 SER A C 1
ATOM 538 O O . SER A 1 70 ? 3.221 -2.351 -12.856 1.00 92.88 70 SER A O 1
ATOM 540 N N . ALA A 1 71 ? 1.668 -0.893 -13.591 1.00 92.06 71 ALA A N 1
ATOM 541 C CA . ALA A 1 71 ? 1.636 -1.394 -14.962 1.00 92.06 71 ALA A CA 1
ATOM 542 C C . ALA A 1 71 ? 2.963 -1.140 -15.692 1.00 92.06 71 ALA A C 1
ATOM 544 O O . ALA A 1 71 ? 3.485 -2.052 -16.334 1.00 92.06 71 ALA A O 1
ATOM 545 N N . ASP A 1 72 ? 3.546 0.047 -15.530 1.00 91.69 72 ASP A N 1
ATOM 546 C CA . ASP A 1 72 ? 4.825 0.410 -16.146 1.00 91.69 72 ASP A CA 1
ATOM 547 C C . ASP A 1 72 ? 5.983 -0.449 -15.600 1.00 91.69 72 ASP A C 1
ATOM 549 O O . ASP A 1 72 ? 6.856 -0.876 -16.357 1.00 91.69 72 ASP A O 1
ATOM 553 N N . MET A 1 73 ? 5.956 -0.794 -14.305 1.00 85.88 73 MET A N 1
ATOM 554 C CA . MET A 1 73 ? 6.922 -1.717 -13.686 1.00 85.88 73 MET A CA 1
ATOM 555 C C . MET A 1 73 ? 6.806 -3.161 -14.198 1.00 85.88 73 MET A C 1
ATOM 557 O O . MET A 1 73 ? 7.784 -3.901 -14.151 1.00 85.88 73 MET A O 1
ATOM 561 N N . GLY A 1 74 ? 5.622 -3.589 -14.648 1.00 70.31 74 GLY A N 1
ATOM 562 C CA . GLY A 1 74 ? 5.382 -4.943 -15.161 1.00 70.31 74 GLY A CA 1
ATOM 563 C C . GLY A 1 74 ? 5.760 -5.150 -16.632 1.00 70.31 74 GLY A C 1
ATOM 564 O O . GLY A 1 74 ? 5.728 -6.284 -17.105 1.00 70.31 74 GLY A O 1
ATOM 565 N N . ILE A 1 75 ? 6.086 -4.075 -17.356 1.00 63.22 75 ILE A N 1
ATOM 566 C CA . ILE A 1 75 ? 6.390 -4.092 -18.797 1.00 63.22 75 ILE A CA 1
ATOM 567 C C . ILE A 1 75 ? 7.914 -4.149 -19.074 1.00 63.22 75 ILE A C 1
ATOM 569 O O . ILE A 1 75 ? 8.313 -4.306 -20.229 1.00 63.22 75 ILE A O 1
ATOM 573 N N . CYS A 1 76 ? 8.767 -4.094 -18.042 1.00 45.69 76 CYS A N 1
ATOM 574 C CA . CYS A 1 76 ? 10.234 -4.067 -18.159 1.00 45.69 76 CYS A CA 1
ATOM 575 C C . CYS A 1 76 ? 10.910 -5.392 -17.767 1.00 45.69 76 CYS A C 1
ATOM 577 O O . CYS A 1 76 ? 10.504 -5.991 -16.744 1.00 45.69 76 CYS A O 1
#

Secondary structure (DSSP, 8-state):
--HHHHHHHHHHHHHHTSSS---HHHHHHHHHHHHTTT-HHHHHHHHHHHHHTSSS---HHHHHHHHHHHHHHT--

pLDDT: mean 91.5, std 10.31, range [45.69, 98.44]

Sequence (76 aa):
MGDAAAISGLGFCYQNGIGVEKDGQKAFEYYQKSANMGNSEGTRMVGFCYQNGIGVEKDEQKAFEYYQESADMGIC

Foldseek 3Di:
DPPLVVLLVVLVCLCVVPVHDNAQLSSLVSLVVSVVVLHLVSLLVNLVCLCVVRSHDNDNVSSVVSNVSSVVSVVD